Protein AF-Q0FXP7-F1 (afdb_monomer)

Structure (mmCIF, N/CA/C/O backbone):
data_AF-Q0FXP7-F1
#
_entry.id   AF-Q0FXP7-F1
#
loop_
_atom_site.group_PDB
_atom_site.id
_atom_site.type_symbol
_atom_site.label_atom_id
_atom_site.label_alt_id
_atom_site.label_comp_id
_atom_site.label_asym_id
_atom_site.label_entity_id
_atom_site.label_seq_id
_atom_site.pdbx_PDB_ins_code
_atom_site.Cartn_x
_atom_site.Cartn_y
_atom_site.Cartn_z
_atom_site.occupancy
_atom_site.B_iso_or_equiv
_atom_site.auth_seq_id
_atom_site.auth_comp_id
_atom_site.auth_asym_id
_atom_site.auth_atom_id
_atom_site.pdbx_PDB_model_num
ATOM 1 N N . MET A 1 1 ? -49.205 -23.514 48.835 1.00 41.62 1 MET A N 1
ATOM 2 C CA . MET A 1 1 ? -48.258 -23.654 47.704 1.00 41.62 1 MET A CA 1
ATOM 3 C C . MET A 1 1 ? -48.137 -22.284 47.040 1.00 41.62 1 MET A C 1
ATOM 5 O O . MET A 1 1 ? -49.156 -21.772 46.625 1.00 41.62 1 MET A O 1
ATOM 9 N N . GLY A 1 2 ? -47.028 -21.550 46.993 1.00 44.12 2 GLY A N 1
ATOM 10 C CA . GLY A 1 2 ? -45.623 -21.926 47.096 1.00 44.12 2 GLY A CA 1
ATOM 11 C C . GLY A 1 2 ? -44.967 -21.921 45.712 1.00 44.12 2 GLY A C 1
ATOM 12 O O . GLY A 1 2 ? -44.892 -22.987 45.114 1.00 44.12 2 GLY A O 1
ATOM 13 N N . ARG A 1 3 ? -44.522 -20.742 45.236 1.00 43.56 3 ARG A N 1
ATOM 14 C CA . ARG A 1 3 ? -43.213 -20.464 44.594 1.00 43.56 3 ARG A CA 1
ATOM 15 C C . ARG A 1 3 ? -43.182 -19.064 43.961 1.00 43.56 3 ARG A C 1
ATOM 17 O O . ARG A 1 3 ? -43.807 -18.801 42.943 1.00 43.56 3 ARG A O 1
ATOM 24 N N . SER A 1 4 ? -42.417 -18.187 44.603 1.00 49.25 4 SER A N 1
ATOM 25 C CA . SER A 1 4 ? -41.832 -16.971 44.035 1.00 49.25 4 SER A CA 1
ATOM 26 C C . SER A 1 4 ? -40.939 -17.306 42.834 1.00 49.25 4 SER A C 1
ATOM 28 O O . SER A 1 4 ? -40.399 -18.408 42.788 1.00 49.25 4 SER A O 1
ATOM 30 N N . ASN A 1 5 ? -40.708 -16.344 41.931 1.00 47.34 5 ASN A N 1
ATOM 31 C CA . ASN A 1 5 ? -39.347 -15.905 41.587 1.00 47.34 5 ASN A CA 1
ATOM 32 C C . ASN A 1 5 ? -39.333 -14.597 40.770 1.00 47.34 5 ASN A C 1
ATOM 34 O O . ASN A 1 5 ? -39.539 -14.547 39.565 1.00 47.34 5 ASN A O 1
ATOM 38 N N . ARG A 1 6 ? -39.076 -13.533 41.534 1.00 49.19 6 ARG A N 1
ATOM 39 C CA . ARG A 1 6 ? -38.413 -12.254 41.249 1.00 49.19 6 ARG A CA 1
ATOM 40 C C . ARG A 1 6 ? -37.583 -12.226 39.947 1.00 49.19 6 ARG A C 1
ATOM 42 O O . ARG A 1 6 ? -36.488 -12.778 39.923 1.00 49.19 6 ARG A O 1
ATOM 49 N N . SER A 1 7 ? -38.046 -11.495 38.927 1.00 45.84 7 SER A N 1
ATOM 50 C CA . SER A 1 7 ? -37.185 -11.066 37.815 1.00 45.84 7 SER A CA 1
ATOM 51 C C . SER A 1 7 ? -36.644 -9.659 38.091 1.00 45.84 7 SER A C 1
ATOM 53 O O . SER A 1 7 ? -37.362 -8.660 38.084 1.00 45.84 7 SER A O 1
ATOM 55 N N . ILE A 1 8 ? -35.375 -9.666 38.488 1.00 56.31 8 ILE A N 1
ATOM 56 C CA . ILE A 1 8 ? -34.352 -8.618 38.479 1.00 56.31 8 ILE A CA 1
ATOM 57 C C . ILE A 1 8 ? -34.662 -7.381 37.617 1.00 56.31 8 ILE A C 1
ATOM 59 O O . ILE A 1 8 ? -34.691 -7.419 36.392 1.00 56.31 8 ILE A O 1
ATOM 63 N N . LYS A 1 9 ? -34.813 -6.242 38.304 1.00 46.12 9 LYS A N 1
ATOM 64 C CA . LYS A 1 9 ? -34.654 -4.907 37.725 1.00 46.12 9 LYS A CA 1
ATOM 65 C C . LYS A 1 9 ? -33.155 -4.690 37.533 1.00 46.12 9 LYS A C 1
ATOM 67 O O . LYS A 1 9 ? -32.446 -4.515 38.524 1.00 46.12 9 LYS A O 1
ATOM 72 N N . ASN A 1 10 ? -32.675 -4.682 36.296 1.00 41.78 10 ASN A N 1
ATOM 73 C CA . ASN A 1 10 ? -31.320 -4.217 36.023 1.00 41.78 10 ASN A CA 1
ATOM 74 C C . ASN A 1 10 ? -31.320 -2.689 36.125 1.00 41.78 10 ASN A C 1
ATOM 76 O O . ASN A 1 10 ? -31.556 -1.968 35.162 1.00 41.78 10 ASN A O 1
ATOM 80 N N . ALA A 1 11 ? -31.101 -2.209 37.348 1.00 46.41 11 ALA A N 1
ATOM 81 C CA . ALA A 1 11 ? -30.647 -0.860 37.613 1.00 46.41 11 ALA A CA 1
ATOM 82 C C . ALA A 1 11 ? -29.203 -0.751 37.109 1.00 46.41 11 ALA A C 1
ATOM 84 O O . ALA A 1 11 ? -28.262 -1.077 37.830 1.00 46.41 11 ALA A O 1
ATOM 85 N N . ALA A 1 12 ? -29.025 -0.307 35.866 1.00 46.25 12 ALA A N 1
ATOM 86 C CA . ALA A 1 12 ? -27.744 0.224 35.423 1.00 46.25 12 ALA A CA 1
ATOM 87 C C . ALA A 1 12 ? -27.547 1.574 36.125 1.00 46.25 12 ALA A C 1
ATOM 89 O O . ALA A 1 12 ? -27.987 2.624 35.659 1.00 46.25 12 ALA A O 1
ATOM 90 N N . LYS A 1 13 ? -26.973 1.523 37.328 1.00 49.25 13 LYS A N 1
ATOM 91 C CA . LYS A 1 13 ? -26.512 2.703 38.045 1.00 49.25 13 LYS A CA 1
ATOM 92 C C . LYS A 1 13 ? -25.148 3.092 37.482 1.00 49.25 13 LYS A C 1
ATOM 94 O O . LYS A 1 13 ? -24.201 2.333 37.612 1.00 49.25 13 LYS A O 1
ATOM 99 N N . SER A 1 14 ? -25.131 4.281 36.888 1.00 49.94 14 SER A N 1
ATOM 100 C CA . SER A 1 14 ? -24.047 5.267 36.866 1.00 49.94 14 SER A CA 1
ATOM 101 C C . SER A 1 14 ? -22.620 4.792 36.600 1.00 49.94 14 SER A C 1
ATOM 103 O O . SER A 1 14 ? -21.960 4.310 37.509 1.00 49.94 14 SER A O 1
ATOM 105 N N . ASN A 1 15 ? -22.090 5.223 35.457 1.00 54.31 15 ASN A N 1
ATOM 106 C CA . ASN A 1 15 ? -20.754 5.817 35.398 1.00 54.31 15 ASN A CA 1
ATOM 107 C C . ASN A 1 15 ? -20.978 7.283 34.988 1.00 54.31 15 ASN A C 1
ATOM 109 O O . ASN A 1 15 ? -21.407 7.556 33.877 1.00 54.31 15 ASN A O 1
ATOM 113 N N . LYS A 1 16 ? -21.182 8.157 35.975 1.00 45.91 16 LYS A N 1
ATOM 114 C CA . LYS A 1 16 ? -20.200 9.146 36.440 1.00 45.91 16 LYS A CA 1
ATOM 115 C C . LYS A 1 16 ? -19.958 10.232 35.387 1.00 45.91 16 LYS A C 1
ATOM 117 O O . LYS A 1 16 ? -19.203 10.042 34.446 1.00 45.91 16 LYS A O 1
ATOM 122 N N . ALA A 1 17 ? -20.624 11.365 35.604 1.00 53.12 17 ALA A N 1
ATOM 123 C CA . ALA A 1 17 ? -20.228 12.641 35.043 1.00 53.12 17 ALA A CA 1
ATOM 124 C C . ALA A 1 17 ? -18.808 12.954 35.543 1.00 53.12 17 ALA A C 1
ATOM 126 O O . ALA A 1 17 ? -18.558 12.951 36.752 1.00 53.12 17 ALA A O 1
ATOM 127 N N . MET A 1 18 ? -17.884 13.089 34.601 1.00 50.19 18 MET A N 1
ATOM 128 C CA . MET A 1 18 ? -16.638 13.828 34.754 1.00 50.19 18 MET A CA 1
ATOM 129 C C . MET A 1 18 ? -16.514 14.680 33.495 1.00 50.19 18 MET A C 1
ATOM 131 O O . MET A 1 18 ? -15.765 14.382 32.576 1.00 50.19 18 MET A O 1
ATOM 135 N N . ASP A 1 19 ? -17.359 15.703 33.430 1.00 56.34 19 ASP A N 1
ATOM 136 C CA . ASP A 1 19 ? -16.903 17.089 33.334 1.00 56.34 19 ASP A CA 1
ATOM 137 C C . ASP A 1 19 ? -15.460 17.233 33.850 1.00 56.34 19 ASP A C 1
ATOM 139 O O . ASP A 1 19 ? -15.211 17.481 35.025 1.00 56.34 19 ASP A O 1
ATOM 143 N N . ASN A 1 20 ? -14.500 17.004 32.958 1.00 56.06 20 ASN A N 1
ATOM 144 C CA . ASN A 1 20 ? -13.127 17.442 33.116 1.00 56.06 20 ASN A CA 1
ATOM 145 C C . ASN A 1 20 ? -12.670 17.935 31.744 1.00 56.06 20 ASN A C 1
ATOM 147 O O . ASN A 1 20 ? -12.636 17.185 30.771 1.00 56.06 20 ASN A O 1
ATOM 151 N N . GLU A 1 21 ? -12.422 19.235 31.672 1.00 54.31 21 GLU A N 1
ATOM 152 C CA . GLU A 1 21 ? -11.924 19.927 30.497 1.00 54.31 21 GLU A CA 1
ATOM 153 C C . GLU A 1 21 ? -10.520 19.420 30.142 1.00 54.31 21 GLU A C 1
ATOM 155 O O . GLU A 1 21 ? -9.527 19.922 30.656 1.00 54.31 21 GLU A O 1
ATOM 160 N N . GLU A 1 22 ? -10.438 18.458 29.228 1.00 50.03 22 GLU A N 1
ATOM 161 C CA . GLU A 1 22 ? -9.303 18.336 28.310 1.00 50.03 22 GLU A CA 1
ATOM 162 C C . GLU A 1 22 ? -9.835 18.320 26.872 1.00 50.03 22 GLU A C 1
ATOM 164 O O . GLU A 1 22 ? -9.924 17.268 26.238 1.00 50.03 22 GLU A O 1
ATOM 169 N N . PRO A 1 23 ? -10.246 19.473 26.312 1.00 57.84 23 PRO A N 1
ATOM 170 C CA . PRO A 1 23 ? -10.335 19.550 24.868 1.00 57.84 23 PRO A CA 1
ATOM 171 C C . PRO A 1 23 ? -8.894 19.442 24.354 1.00 57.84 23 PRO A C 1
ATOM 173 O O . PRO A 1 23 ? -8.054 20.217 24.797 1.00 57.84 23 PRO A O 1
ATOM 176 N N . MET A 1 24 ? -8.616 18.501 23.449 1.00 53.44 24 MET A N 1
ATOM 177 C CA . MET A 1 24 ? -7.465 18.473 22.518 1.00 53.44 24 MET A CA 1
ATOM 178 C C . MET A 1 24 ? -6.541 17.231 22.541 1.00 53.44 24 MET A C 1
ATOM 180 O O . MET A 1 24 ? -5.525 17.280 21.851 1.00 53.44 24 MET A O 1
ATOM 184 N N . ALA A 1 25 ? -6.850 16.113 23.219 1.00 51.72 25 ALA A N 1
ATOM 185 C CA . ALA A 1 25 ? -5.978 14.916 23.150 1.00 51.72 25 ALA A CA 1
ATOM 186 C C . ALA A 1 25 ? -6.604 13.613 22.597 1.00 51.72 25 ALA A C 1
ATOM 188 O O . ALA A 1 25 ? -5.853 12.753 22.143 1.00 51.72 25 ALA A O 1
ATOM 189 N N . ASP A 1 26 ? -7.934 13.467 22.545 1.00 50.41 26 ASP A N 1
ATOM 190 C CA . ASP A 1 26 ? -8.568 12.157 22.272 1.00 50.41 26 ASP A CA 1
ATOM 191 C C . ASP A 1 26 ? -9.143 11.957 20.855 1.00 50.41 26 ASP A C 1
ATOM 193 O O . ASP A 1 26 ? -9.649 10.881 20.540 1.00 50.41 26 ASP A O 1
ATOM 197 N N . ASP A 1 27 ? -9.024 12.933 19.950 1.00 54.44 27 ASP A N 1
ATOM 198 C CA . ASP A 1 27 ? -9.617 12.831 18.599 1.00 54.44 27 ASP A CA 1
ATOM 199 C C . ASP A 1 27 ? -8.898 11.802 17.694 1.00 54.44 27 ASP A C 1
ATOM 201 O O . ASP A 1 27 ? -9.427 11.353 16.680 1.00 54.44 27 ASP A O 1
ATOM 205 N N . LEU A 1 28 ? -7.687 11.369 18.071 1.00 55.12 28 LEU A N 1
ATOM 206 C CA . LEU A 1 28 ? -6.977 10.290 17.373 1.00 55.12 28 LEU A CA 1
ATOM 207 C C . LEU A 1 28 ? -7.406 8.894 17.842 1.00 55.12 28 LEU A C 1
ATOM 209 O O . LEU A 1 28 ? -7.365 7.956 17.048 1.00 55.12 28 LEU A O 1
ATOM 213 N N . GLY A 1 29 ? -7.836 8.742 19.099 1.00 58.47 29 GLY A N 1
ATOM 214 C CA . GLY A 1 29 ? -8.269 7.450 19.643 1.00 58.47 29 GLY A CA 1
ATOM 215 C C . 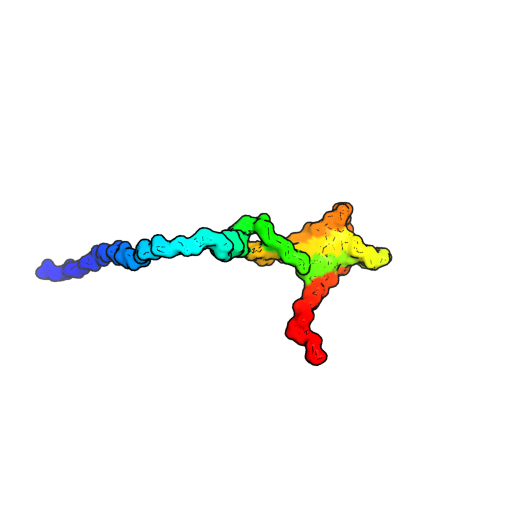GLY A 1 29 ? -9.544 6.944 18.968 1.00 58.47 29 GLY A C 1
ATOM 216 O O . GLY A 1 29 ? -9.612 5.787 18.546 1.00 58.47 29 GLY A O 1
ATOM 217 N N . ASP A 1 30 ? -10.513 7.841 18.775 1.00 60.97 30 ASP A N 1
ATOM 218 C CA . ASP A 1 30 ? -11.742 7.548 18.033 1.00 60.97 30 ASP A CA 1
ATOM 219 C C . ASP A 1 30 ? -11.468 7.302 16.543 1.00 60.97 30 ASP A C 1
ATOM 221 O O . ASP A 1 30 ? -12.099 6.432 15.941 1.00 60.97 30 ASP A O 1
ATOM 225 N N . LEU A 1 31 ? -10.505 8.012 15.941 1.00 58.06 31 LEU A N 1
ATOM 226 C CA . LEU A 1 31 ? -10.161 7.842 14.528 1.00 58.06 31 LEU A CA 1
ATOM 227 C C . LEU A 1 31 ? -9.483 6.495 14.249 1.00 58.06 31 LEU A C 1
ATOM 229 O O . LEU A 1 31 ? -9.802 5.846 13.254 1.00 58.06 31 LEU A O 1
ATOM 233 N N . LEU A 1 32 ? -8.586 6.058 15.139 1.00 61.38 32 LEU A N 1
ATOM 234 C CA . LEU A 1 32 ? -7.887 4.775 15.030 1.00 61.38 32 LEU A CA 1
ATOM 235 C C . LEU A 1 32 ? -8.830 3.586 15.259 1.00 61.38 32 LEU A C 1
ATOM 237 O O . LEU A 1 32 ? -8.741 2.601 14.531 1.00 61.38 32 LEU A O 1
ATOM 241 N N . ASN A 1 33 ? -9.774 3.698 16.200 1.00 59.09 33 ASN A N 1
ATOM 242 C CA . ASN A 1 33 ? -10.780 2.664 16.486 1.00 59.09 33 ASN A CA 1
ATOM 243 C C . ASN A 1 33 ? -12.041 2.769 15.597 1.00 59.09 33 ASN A C 1
ATOM 245 O O . ASN A 1 33 ? -13.007 2.016 15.756 1.00 59.09 33 ASN A O 1
ATOM 249 N N . SER A 1 34 ? -12.063 3.715 14.657 1.00 63.94 34 SER A N 1
ATOM 250 C CA . SER A 1 34 ? -13.172 3.886 13.725 1.00 63.94 34 SER A CA 1
ATOM 251 C C . SER A 1 34 ? -13.178 2.772 12.685 1.00 63.94 34 SER A C 1
ATOM 253 O O . SER A 1 34 ? -12.162 2.457 12.073 1.00 63.94 34 SER A O 1
ATOM 255 N N . SER A 1 35 ? -14.362 2.244 12.373 1.00 65.56 35 SER A N 1
ATOM 256 C CA . SER A 1 35 ? -14.555 1.293 11.266 1.00 65.56 35 SER A CA 1
ATOM 257 C C . SER A 1 35 ? -14.376 1.928 9.875 1.00 65.56 35 SER A C 1
ATOM 259 O O . SER A 1 35 ? -14.637 1.282 8.862 1.00 65.56 35 SER A O 1
ATOM 261 N N . LYS A 1 36 ? -14.002 3.211 9.807 1.00 75.25 36 LYS A N 1
ATOM 262 C CA . LYS A 1 36 ? -13.750 3.948 8.567 1.00 75.25 36 LYS A CA 1
ATOM 263 C C . LYS A 1 36 ? -12.247 4.036 8.309 1.00 75.25 36 LYS A C 1
ATOM 265 O O . LYS A 1 36 ? -11.489 4.414 9.200 1.00 75.25 36 LYS A O 1
ATOM 270 N N . LYS A 1 37 ? -11.846 3.760 7.063 1.00 78.69 37 LYS A N 1
ATOM 271 C CA . LYS A 1 37 ? -10.476 3.938 6.557 1.00 78.69 37 LYS A CA 1
ATOM 272 C C . LYS A 1 37 ? -10.110 5.415 6.572 1.00 78.69 37 LYS A C 1
ATOM 274 O O . LYS A 1 37 ? -10.491 6.150 5.662 1.00 78.69 37 LYS A O 1
ATOM 279 N N . THR A 1 38 ? -9.430 5.848 7.627 1.00 79.69 38 THR A N 1
ATOM 280 C CA . THR A 1 38 ? -9.104 7.271 7.810 1.00 79.69 38 THR A CA 1
ATOM 281 C C . THR A 1 38 ? -7.608 7.501 7.947 1.00 79.69 38 THR A C 1
ATOM 283 O O . THR A 1 38 ? -7.113 8.536 7.511 1.00 79.69 38 THR A O 1
ATOM 286 N N . ILE A 1 39 ? -6.880 6.517 8.480 1.00 81.50 39 ILE A N 1
ATOM 287 C CA . ILE A 1 39 ? -5.422 6.548 8.600 1.00 81.50 39 ILE A CA 1
ATOM 288 C C . ILE A 1 39 ? -4.863 5.315 7.895 1.00 81.50 39 ILE A C 1
ATOM 290 O O . ILE A 1 39 ? -5.267 4.199 8.214 1.00 81.50 39 ILE A O 1
ATOM 294 N N . GLY A 1 40 ? -3.955 5.526 6.943 1.00 85.81 40 GLY A N 1
ATOM 295 C CA . GLY A 1 40 ? -3.224 4.468 6.250 1.00 85.81 40 GLY A CA 1
ATOM 296 C C . GLY A 1 40 ? -1.724 4.624 6.475 1.00 85.81 40 GLY A C 1
ATOM 297 O O . GLY A 1 40 ? -1.159 5.669 6.151 1.00 85.81 40 GLY A O 1
ATOM 298 N N . THR A 1 41 ? -1.080 3.591 7.008 1.00 88.75 41 THR A N 1
ATOM 299 C CA . THR A 1 41 ? 0.371 3.533 7.213 1.00 88.75 41 THR A CA 1
ATOM 300 C C . THR A 1 41 ? 1.008 2.798 6.046 1.00 88.75 41 THR A C 1
ATOM 302 O O . THR A 1 41 ? 0.571 1.707 5.696 1.00 88.75 41 THR A O 1
ATOM 305 N N . ALA A 1 42 ? 2.032 3.377 5.418 1.00 90.19 42 ALA A N 1
ATOM 306 C CA . ALA A 1 42 ? 2.774 2.675 4.375 1.00 90.19 42 ALA A CA 1
ATOM 307 C C . ALA A 1 42 ? 3.607 1.556 5.018 1.00 90.19 42 ALA A C 1
ATOM 309 O O . ALA A 1 42 ? 4.548 1.840 5.754 1.00 90.19 42 ALA A O 1
ATOM 310 N N . VAL A 1 43 ? 3.259 0.302 4.735 1.00 92.19 43 VAL A N 1
ATOM 311 C CA . VAL A 1 43 ? 3.918 -0.902 5.278 1.00 92.19 43 VAL A CA 1
ATOM 312 C C . VAL A 1 43 ? 4.832 -1.579 4.260 1.00 92.19 43 VAL A C 1
ATOM 314 O O . VAL A 1 43 ? 5.620 -2.456 4.601 1.00 92.19 43 VAL A O 1
ATOM 317 N N . GLY A 1 44 ? 4.774 -1.166 2.995 1.00 92.56 44 GLY A N 1
ATOM 318 C CA . GLY A 1 44 ? 5.663 -1.687 1.968 1.00 92.56 44 GLY A CA 1
ATOM 319 C C . GLY A 1 44 ? 5.607 -0.908 0.670 1.00 92.56 44 GLY A C 1
ATOM 320 O O . GLY A 1 44 ? 4.819 0.024 0.500 1.00 92.56 44 GLY A O 1
ATOM 321 N N . ARG A 1 45 ? 6.442 -1.334 -0.273 1.00 94.25 45 ARG A N 1
ATOM 322 C CA . ARG A 1 45 ? 6.461 -0.848 -1.652 1.00 94.25 45 ARG A CA 1
ATOM 323 C C . ARG A 1 45 ? 6.222 -1.975 -2.645 1.00 94.25 45 ARG A C 1
ATOM 325 O O . ARG A 1 45 ? 6.598 -3.121 -2.412 1.00 94.25 45 ARG A O 1
ATOM 332 N N . ILE A 1 46 ? 5.613 -1.615 -3.759 1.00 93.88 46 ILE A N 1
ATOM 333 C CA . ILE A 1 46 ? 5.314 -2.468 -4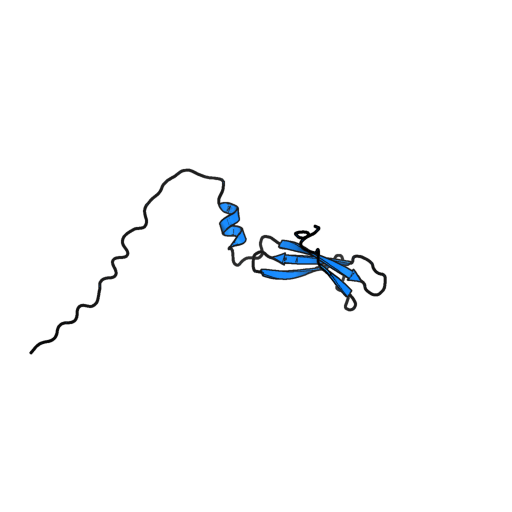.900 1.00 93.88 46 ILE A CA 1
ATOM 334 C C . ILE A 1 46 ? 6.357 -2.161 -5.967 1.00 93.88 46 ILE A C 1
ATOM 336 O O . ILE A 1 46 ? 6.499 -1.015 -6.400 1.00 93.88 46 ILE A O 1
ATOM 340 N N . VAL A 1 47 ? 7.117 -3.171 -6.363 1.00 93.19 47 VAL A N 1
ATOM 341 C CA . VAL A 1 47 ? 8.191 -3.047 -7.347 1.00 93.19 47 VAL A CA 1
ATOM 342 C C . VAL A 1 47 ? 7.851 -3.928 -8.539 1.00 93.19 47 VAL A C 1
ATOM 344 O O . VAL A 1 47 ? 7.514 -5.091 -8.345 1.00 93.19 47 VAL A O 1
ATOM 347 N N . SER A 1 48 ? 7.926 -3.391 -9.754 1.00 92.06 48 SER A N 1
ATOM 348 C CA . SER A 1 48 ? 7.743 -4.182 -10.969 1.00 92.06 48 SER A CA 1
ATOM 349 C C . SER A 1 48 ? 8.840 -5.231 -11.067 1.00 92.06 48 SER A C 1
ATOM 351 O O . SER A 1 48 ? 10.018 -4.933 -10.854 1.00 92.06 48 SER A O 1
ATOM 353 N N . ASN A 1 49 ? 8.461 -6.471 -11.349 1.00 90.88 49 ASN A N 1
ATOM 354 C CA . ASN A 1 49 ? 9.416 -7.564 -11.486 1.00 90.88 49 ASN A CA 1
ATOM 355 C C . ASN A 1 49 ? 10.153 -7.513 -12.838 1.00 90.88 49 ASN A C 1
ATOM 357 O O . ASN A 1 49 ? 11.266 -8.024 -12.945 1.00 90.88 49 ASN A O 1
ATOM 361 N N . ASP A 1 50 ? 9.556 -6.867 -13.846 1.00 88.38 50 ASP A N 1
ATOM 362 C CA . ASP A 1 50 ? 10.112 -6.758 -15.200 1.00 88.38 50 ASP A CA 1
ATOM 363 C C . ASP A 1 50 ? 11.355 -5.853 -15.235 1.00 88.38 50 ASP A C 1
ATOM 365 O O . ASP A 1 50 ? 12.413 -6.239 -15.736 1.00 88.38 50 ASP A O 1
ATOM 369 N N . ASP A 1 51 ? 11.250 -4.665 -14.632 1.00 89.19 51 ASP A N 1
ATOM 370 C CA . ASP A 1 51 ? 12.280 -3.622 -14.696 1.00 89.19 51 ASP A CA 1
ATOM 371 C C . ASP A 1 51 ? 12.847 -3.203 -13.323 1.00 89.19 51 ASP A C 1
ATOM 373 O O . ASP A 1 51 ? 13.830 -2.456 -13.250 1.00 89.19 51 ASP A O 1
ATOM 377 N N . GLY A 1 52 ? 12.277 -3.697 -12.219 1.00 87.19 52 GLY A N 1
ATOM 378 C CA . GLY A 1 52 ? 12.699 -3.349 -10.859 1.00 87.19 52 GLY A CA 1
ATOM 379 C C . GLY A 1 52 ? 12.285 -1.944 -10.409 1.00 87.19 52 GLY A C 1
ATOM 380 O O . GLY A 1 52 ? 12.788 -1.446 -9.394 1.00 87.19 52 GLY A O 1
ATOM 381 N N . ARG A 1 53 ? 11.398 -1.264 -11.141 1.00 91.38 53 ARG A N 1
ATOM 382 C CA . ARG A 1 53 ? 10.917 0.084 -10.824 1.00 91.38 53 ARG A CA 1
ATOM 383 C C . ARG A 1 53 ? 9.903 0.044 -9.697 1.00 91.38 53 ARG A C 1
ATOM 385 O O . ARG A 1 53 ? 9.051 -0.828 -9.605 1.00 91.38 53 ARG A O 1
ATOM 392 N N . HIS A 1 54 ? 9.958 1.055 -8.847 1.00 92.25 54 HIS A N 1
ATOM 393 C CA . HIS A 1 54 ? 8.945 1.278 -7.829 1.00 92.25 54 HIS A CA 1
ATOM 394 C C . HIS A 1 54 ? 7.656 1.812 -8.475 1.00 92.25 54 HIS A C 1
ATOM 396 O O . HIS A 1 54 ? 7.660 2.914 -9.023 1.00 92.25 54 HIS A O 1
ATOM 402 N N . VAL A 1 55 ? 6.578 1.028 -8.409 1.00 93.31 55 VAL A N 1
ATOM 403 C CA . VAL A 1 55 ? 5.297 1.283 -9.101 1.00 93.31 55 VAL A CA 1
ATOM 404 C C . VAL A 1 55 ? 4.134 1.587 -8.152 1.00 93.31 55 VAL A C 1
ATOM 406 O O . VAL A 1 55 ? 3.056 1.983 -8.595 1.00 93.31 55 VAL A O 1
ATOM 409 N N . GLY A 1 56 ? 4.339 1.460 -6.840 1.00 93.88 56 GLY A N 1
ATOM 410 C CA . GLY A 1 56 ? 3.332 1.840 -5.856 1.00 93.88 56 GLY A CA 1
ATOM 411 C C . GLY A 1 56 ? 3.712 1.511 -4.420 1.00 93.88 56 GLY A C 1
ATOM 412 O O . GLY A 1 56 ? 4.776 0.961 -4.151 1.00 93.88 56 GLY A O 1
ATOM 413 N N . PHE A 1 57 ? 2.807 1.798 -3.491 1.00 93.38 57 PHE A N 1
ATOM 414 C CA . PHE A 1 57 ? 2.944 1.480 -2.072 1.00 93.38 57 PHE A CA 1
ATOM 415 C C . PHE A 1 57 ? 1.868 0.504 -1.601 1.00 93.38 57 PHE A C 1
ATOM 417 O O . PHE A 1 57 ? 0.776 0.420 -2.164 1.00 93.38 57 PHE A O 1
ATOM 424 N N . VAL A 1 58 ? 2.177 -0.208 -0.524 1.00 93.19 58 VAL A N 1
ATOM 425 C CA . VAL A 1 58 ? 1.217 -0.995 0.246 1.00 93.19 58 VAL A CA 1
ATOM 426 C C . VAL A 1 58 ? 0.909 -0.224 1.519 1.00 93.19 58 VAL A C 1
ATOM 428 O O . VAL A 1 58 ? 1.816 0.070 2.298 1.00 93.19 58 VAL A O 1
ATOM 431 N N . TYR A 1 59 ? -0.362 0.103 1.720 1.00 91.44 59 TYR A N 1
ATOM 432 C CA . TYR A 1 59 ? -0.857 0.762 2.919 1.00 91.44 59 TYR A CA 1
ATOM 433 C C . TYR A 1 59 ? -1.651 -0.216 3.777 1.00 91.44 59 TYR A C 1
ATOM 435 O O . TYR A 1 59 ? -2.504 -0.941 3.269 1.00 91.44 59 TYR A O 1
ATOM 443 N N . GLU A 1 60 ? -1.405 -0.199 5.079 1.00 91.12 60 GLU A N 1
ATOM 444 C CA . GLU A 1 60 ? -2.276 -0.798 6.080 1.00 91.12 60 GLU A CA 1
ATOM 445 C C . GLU A 1 60 ? -3.155 0.294 6.682 1.00 91.12 60 GLU A C 1
ATOM 447 O O . GLU A 1 60 ? -2.669 1.281 7.237 1.00 91.12 60 GLU A O 1
ATOM 452 N N . TRP A 1 61 ? -4.465 0.141 6.537 1.00 88.81 61 TRP A N 1
ATOM 453 C CA . TRP A 1 61 ? -5.434 1.035 7.150 1.00 88.81 61 TRP A CA 1
ATOM 454 C C . TRP A 1 61 ? -5.591 0.728 8.636 1.00 88.81 61 TRP A C 1
ATOM 456 O O . TRP A 1 61 ? -5.441 -0.410 9.065 1.00 88.81 61 TRP A 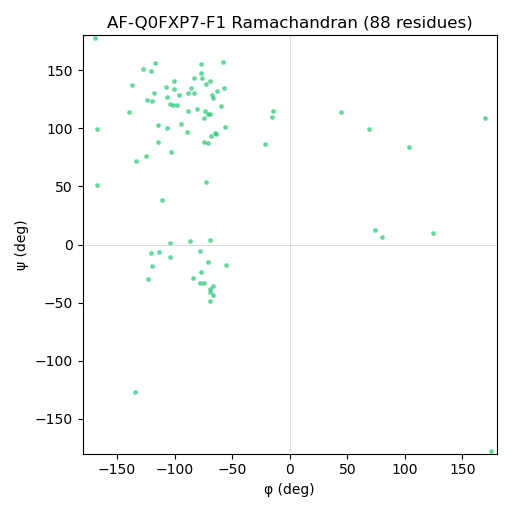O 1
ATOM 466 N N . ASN A 1 62 ? -6.021 1.721 9.413 1.00 82.25 62 ASN A N 1
ATOM 467 C CA . ASN A 1 62 ? -6.357 1.572 10.832 1.00 82.25 62 ASN A CA 1
ATOM 468 C C . ASN A 1 62 ? -7.417 0.485 11.119 1.00 82.25 62 ASN A C 1
ATOM 470 O O . ASN A 1 62 ? -7.534 0.020 12.247 1.00 82.25 62 ASN A O 1
ATOM 474 N N . THR A 1 63 ? -8.173 0.058 10.103 1.00 82.81 63 THR A N 1
ATOM 475 C CA . THR A 1 63 ? -9.105 -1.076 10.184 1.00 82.81 63 THR A CA 1
ATOM 476 C C . THR A 1 63 ? -8.417 -2.449 10.116 1.00 82.81 63 THR A C 1
ATOM 478 O O . THR A 1 63 ? -9.091 -3.467 10.263 1.00 82.81 63 THR A O 1
ATOM 481 N N . GLY A 1 64 ? -7.100 -2.500 9.880 1.00 83.00 64 GLY A N 1
ATOM 482 C CA . GLY A 1 64 ? -6.329 -3.714 9.587 1.00 83.00 64 GLY A CA 1
ATOM 483 C C . GLY A 1 64 ? -6.439 -4.174 8.129 1.00 83.00 64 GLY A C 1
ATOM 484 O O . GLY A 1 64 ? -5.982 -5.258 7.774 1.00 83.00 64 GLY A O 1
ATOM 485 N N . GLU A 1 65 ? -7.084 -3.385 7.266 1.00 86.94 65 GLU A N 1
ATOM 486 C CA . GLU A 1 65 ? -7.188 -3.704 5.845 1.00 86.94 65 GLU A CA 1
ATOM 487 C C . GLU A 1 65 ? -5.936 -3.260 5.092 1.00 86.94 65 GLU A C 1
ATOM 489 O O . GLU A 1 65 ? -5.544 -2.097 5.149 1.00 86.94 65 GLU A O 1
ATOM 494 N N . ILE A 1 66 ? -5.369 -4.167 4.301 1.00 90.56 66 ILE A N 1
ATOM 495 C CA . ILE A 1 66 ? -4.271 -3.856 3.388 1.00 90.56 66 ILE A CA 1
ATOM 496 C C . ILE A 1 66 ? -4.834 -3.338 2.061 1.00 90.56 66 ILE A C 1
ATOM 498 O O . ILE A 1 66 ? -5.777 -3.908 1.506 1.00 90.56 66 ILE A O 1
ATOM 502 N N . GLN A 1 67 ? -4.260 -2.256 1.540 1.00 91.31 67 GLN A N 1
ATOM 503 C CA . GLN A 1 67 ? -4.608 -1.688 0.244 1.00 91.31 67 GLN A CA 1
ATOM 504 C C . GLN A 1 67 ? -3.371 -1.276 -0.550 1.00 91.31 67 GLN A C 1
ATOM 506 O O . GLN A 1 67 ? -2.451 -0.638 -0.045 1.00 91.31 67 GLN A O 1
ATOM 511 N N . ASN A 1 68 ? -3.407 -1.587 -1.839 1.00 92.62 68 ASN A N 1
ATOM 512 C CA . ASN A 1 68 ? -2.379 -1.227 -2.799 1.00 92.62 68 ASN A CA 1
ATOM 513 C C . ASN A 1 68 ? -2.686 0.151 -3.389 1.00 92.62 68 ASN A C 1
ATOM 515 O O . ASN A 1 68 ? -3.796 0.392 -3.871 1.00 92.62 68 ASN A O 1
ATOM 519 N N . ALA A 1 69 ? -1.694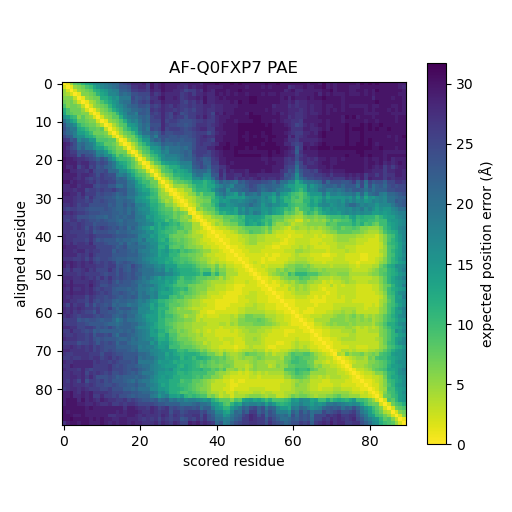 1.032 -3.385 1.00 91.81 69 ALA A N 1
ATOM 520 C CA . ALA A 1 69 ? -1.746 2.341 -4.014 1.00 91.81 69 ALA A CA 1
ATOM 521 C C . ALA A 1 69 ? -0.735 2.384 -5.161 1.00 91.81 69 ALA A C 1
ATOM 523 O O . ALA A 1 69 ? 0.469 2.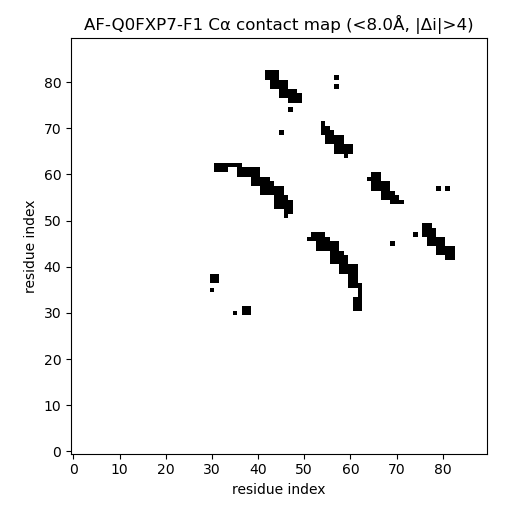502 -4.940 1.00 91.81 69 ALA A O 1
ATOM 524 N N . TRP A 1 70 ? -1.243 2.270 -6.382 1.00 93.00 70 TRP A N 1
ATOM 525 C CA . TRP A 1 70 ? -0.464 2.309 -7.616 1.00 93.00 70 TRP A CA 1
ATOM 526 C C . TRP A 1 70 ? -0.208 3.758 -8.036 1.00 93.00 70 TRP A C 1
ATOM 528 O O . TRP A 1 70 ? -1.071 4.615 -7.838 1.00 93.00 70 TRP A O 1
ATOM 538 N N . PHE A 1 71 ? 0.970 4.049 -8.590 1.00 89.38 71 PHE A N 1
ATOM 539 C CA . P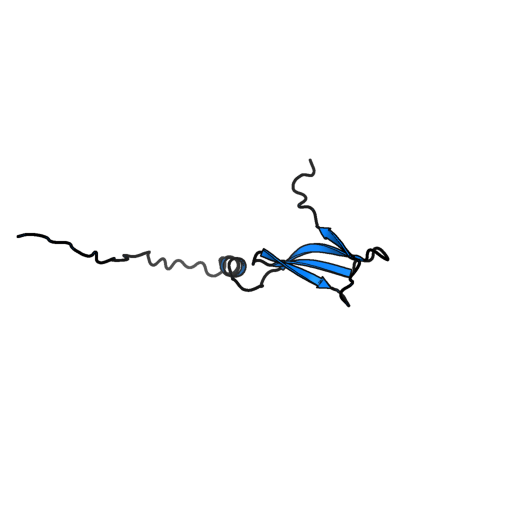HE A 1 71 ? 1.253 5.382 -9.139 1.00 89.38 71 PHE A CA 1
ATOM 540 C C . PHE A 1 71 ? 0.553 5.627 -10.472 1.00 89.38 71 PHE A C 1
ATOM 542 O O . PHE A 1 71 ? 0.166 6.759 -10.755 1.00 89.38 71 PHE A O 1
ATOM 549 N N . ASP A 1 72 ? 0.408 4.571 -11.264 1.00 87.56 72 ASP A N 1
ATOM 550 C CA . ASP A 1 72 ? -0.187 4.604 -12.592 1.00 87.56 72 ASP A CA 1
ATOM 551 C C . ASP A 1 72 ? -1.170 3.423 -12.705 1.00 87.56 72 ASP A C 1
ATOM 553 O O . ASP A 1 72 ? -2.030 3.255 -11.833 1.00 87.56 72 ASP A O 1
ATOM 557 N N . GLU A 1 73 ? -1.049 2.581 -13.725 1.00 86.81 73 GLU A N 1
ATOM 558 C CA . GLU A 1 73 ? -1.854 1.368 -13.858 1.00 86.81 73 GLU A CA 1
ATOM 559 C C . GLU A 1 73 ? -1.378 0.218 -12.942 1.00 86.81 73 GLU A C 1
ATOM 561 O O . GLU A 1 73 ? -0.184 0.088 -12.658 1.00 86.81 73 GLU A O 1
ATOM 566 N N . PRO A 1 74 ? -2.302 -0.631 -12.452 1.00 85.75 74 PRO A N 1
ATOM 567 C CA . PRO A 1 74 ? -1.938 -1.837 -11.721 1.00 85.75 74 PRO A CA 1
ATOM 568 C C . PRO A 1 74 ? -1.239 -2.843 -12.642 1.00 85.75 74 PRO A C 1
ATOM 570 O O . PRO A 1 74 ? -1.761 -3.193 -13.698 1.00 85.75 74 PRO A O 1
ATOM 573 N N . GLU A 1 75 ? -0.077 -3.329 -12.212 1.00 85.94 75 GLU A N 1
ATOM 574 C CA . GLU A 1 75 ? 0.717 -4.330 -12.933 1.00 85.94 75 GLU A CA 1
ATOM 575 C C . GLU A 1 75 ? 0.510 -5.731 -12.322 1.00 85.94 75 GLU A C 1
ATOM 577 O O . GLU A 1 75 ? 0.430 -5.876 -11.099 1.00 85.94 75 GLU A O 1
ATOM 582 N N . ASP A 1 76 ? 0.431 -6.774 -13.159 1.00 84.88 76 ASP A N 1
ATOM 583 C CA . ASP A 1 76 ? 0.243 -8.164 -12.706 1.00 84.88 76 ASP A CA 1
ATOM 584 C C . ASP A 1 76 ? 1.535 -8.804 -12.156 1.00 84.88 76 ASP A C 1
ATOM 586 O O . ASP A 1 76 ? 1.474 -9.621 -11.235 1.00 84.88 76 ASP A O 1
ATOM 590 N N . ASP A 1 77 ? 2.705 -8.444 -12.700 1.00 89.56 77 ASP A N 1
ATOM 591 C CA . ASP A 1 77 ? 4.000 -9.037 -12.330 1.00 89.56 77 ASP A CA 1
ATOM 592 C C . ASP A 1 77 ? 4.802 -8.098 -11.421 1.00 89.56 77 ASP A C 1
ATOM 594 O O . ASP A 1 77 ? 5.693 -7.357 -11.846 1.00 89.56 77 ASP A O 1
ATOM 598 N N . VAL A 1 78 ? 4.440 -8.105 -10.138 1.00 91.62 78 VAL A N 1
ATOM 599 C CA . VAL A 1 78 ? 5.053 -7.247 -9.122 1.00 91.62 78 VAL A CA 1
ATOM 600 C C . VAL A 1 78 ? 5.552 -8.020 -7.913 1.00 91.62 78 VAL A C 1
ATOM 602 O O . VAL A 1 78 ? 4.992 -9.032 -7.489 1.00 91.62 78 VAL A O 1
ATOM 605 N N . VAL A 1 79 ? 6.588 -7.469 -7.293 1.00 92.00 79 VAL A N 1
ATOM 606 C CA . VAL A 1 79 ? 7.157 -7.920 -6.031 1.00 92.00 79 VAL A CA 1
ATOM 607 C C . VAL A 1 79 ? 6.782 -6.932 -4.933 1.00 92.00 79 VAL A C 1
ATOM 609 O O . VAL A 1 79 ? 7.047 -5.732 -5.018 1.00 92.00 79 VAL A O 1
ATOM 612 N N . TYR A 1 80 ? 6.199 -7.455 -3.859 1.00 90.94 80 TYR A N 1
ATOM 613 C CA . TYR A 1 80 ? 5.908 -6.688 -2.654 1.00 90.94 80 TYR A CA 1
ATOM 614 C C . TYR A 1 80 ? 7.104 -6.730 -1.716 1.00 90.94 80 TYR A C 1
ATOM 616 O O . TYR A 1 80 ? 7.458 -7.783 -1.185 1.00 90.94 80 TYR A O 1
ATOM 624 N N . GLN A 1 81 ? 7.719 -5.575 -1.496 1.00 91.38 81 GLN A N 1
ATOM 625 C CA . GLN A 1 81 ? 8.795 -5.426 -0.533 1.00 91.38 81 GLN A CA 1
ATOM 626 C C . GLN A 1 81 ? 8.265 -4.679 0.687 1.00 91.38 81 GLN A C 1
ATOM 628 O O . GLN A 1 81 ? 8.123 -3.455 0.667 1.00 91.38 81 GLN A O 1
ATOM 633 N N . MET A 1 82 ? 7.947 -5.436 1.736 1.00 90.12 82 MET A N 1
ATOM 634 C CA . MET A 1 82 ? 7.510 -4.871 3.010 1.00 90.12 82 MET A CA 1
ATOM 635 C C . MET A 1 82 ? 8.677 -4.156 3.688 1.00 90.12 82 MET A C 1
ATOM 637 O O . MET A 1 82 ? 9.819 -4.624 3.632 1.00 90.12 82 MET A O 1
ATOM 641 N N . PHE A 1 83 ? 8.394 -3.017 4.311 1.00 86.44 83 PHE A N 1
ATOM 642 C CA . PHE A 1 83 ? 9.333 -2.392 5.226 1.00 86.44 83 PHE A CA 1
ATOM 643 C C . PHE A 1 83 ? 9.385 -3.309 6.443 1.00 86.44 83 PHE A C 1
ATOM 645 O O . PHE A 1 83 ? 8.374 -3.506 7.109 1.00 86.44 83 PHE A O 1
ATOM 652 N N . ALA A 1 84 ? 10.519 -3.970 6.669 1.00 70.19 84 ALA A N 1
ATOM 653 C CA . ALA A 1 84 ? 10.690 -4.725 7.898 1.00 70.19 84 ALA A CA 1
ATOM 654 C C . ALA A 1 84 ? 10.493 -3.756 9.070 1.00 70.19 84 ALA A C 1
ATOM 656 O O . ALA A 1 84 ? 11.052 -2.658 9.036 1.00 70.19 84 ALA A O 1
ATOM 657 N N . ASP A 1 85 ? 9.725 -4.152 10.086 1.00 60.66 85 ASP A N 1
ATOM 658 C CA . ASP A 1 85 ? 9.818 -3.517 11.394 1.00 60.66 85 ASP A CA 1
ATOM 659 C C . ASP A 1 85 ? 11.279 -3.639 11.828 1.00 60.66 85 ASP A C 1
ATOM 661 O O . ASP A 1 85 ? 11.752 -4.710 12.216 1.00 60.66 85 ASP A O 1
ATOM 665 N N . GLU A 1 86 ? 12.033 -2.553 11.686 1.00 54.59 86 GLU A N 1
ATOM 666 C CA . GLU A 1 86 ? 13.416 -2.437 12.131 1.00 54.59 86 GLU A CA 1
ATOM 667 C C . GLU A 1 86 ? 13.438 -2.336 13.671 1.00 54.59 86 GLU A C 1
ATOM 669 O O . GLU A 1 86 ? 13.985 -1.408 14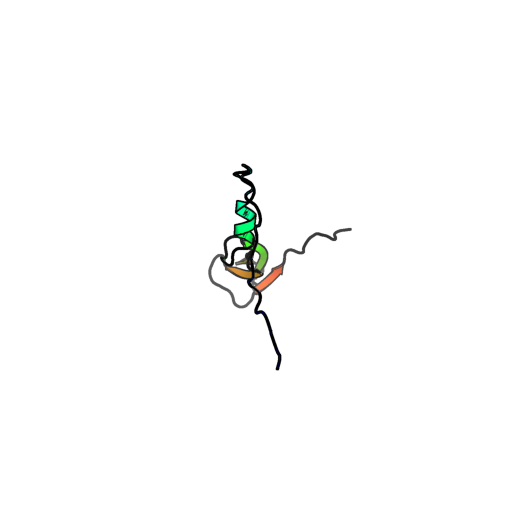.252 1.00 54.59 86 GLU A O 1
ATOM 674 N N . GLU A 1 87 ? 12.810 -3.301 14.351 1.00 57.00 87 GLU A N 1
ATOM 675 C CA . GLU A 1 87 ? 12.865 -3.527 15.799 1.00 57.00 87 GLU A CA 1
ATOM 676 C C . GLU A 1 87 ? 13.628 -4.829 16.105 1.00 57.00 87 GLU A C 1
ATOM 678 O O . GLU A 1 87 ? 13.234 -5.607 16.965 1.00 57.00 87 GLU A O 1
ATOM 683 N N . ASN A 1 88 ? 14.703 -5.129 15.364 1.00 47.75 88 ASN A N 1
ATOM 684 C CA . ASN A 1 88 ? 15.753 -6.076 15.786 1.00 47.75 88 ASN A 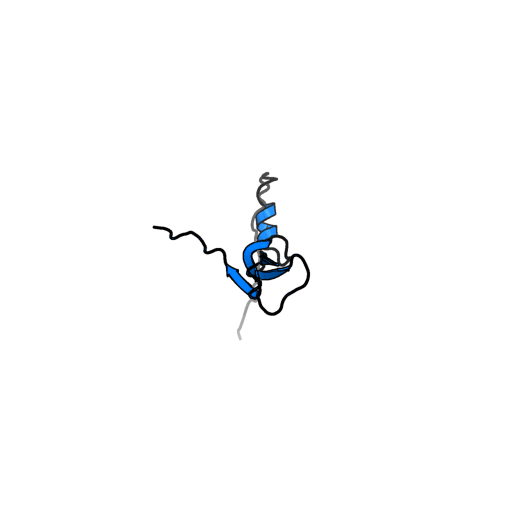CA 1
ATOM 685 C C . ASN A 1 88 ? 17.008 -5.995 14.889 1.00 47.75 88 ASN A C 1
ATOM 687 O O . ASN A 1 88 ? 17.516 -7.003 14.396 1.00 47.75 88 ASN A O 1
ATOM 691 N N . ALA A 1 89 ? 17.540 -4.790 14.676 1.00 46.44 89 ALA A N 1
ATOM 692 C CA . ALA A 1 89 ? 18.950 -4.647 14.316 1.00 46.44 89 ALA A CA 1
ATOM 693 C C . ALA A 1 89 ? 19.752 -4.523 15.623 1.00 46.44 89 ALA A C 1
ATOM 695 O O . ALA A 1 89 ? 19.759 -3.473 16.263 1.00 46.44 89 ALA A O 1
ATOM 696 N N . ALA A 1 90 ? 20.301 -5.663 16.049 1.00 43.69 90 ALA A N 1
ATOM 697 C CA . ALA A 1 90 ? 21.134 -5.858 17.236 1.00 43.69 90 ALA A CA 1
ATOM 698 C C . ALA A 1 90 ? 22.457 -5.073 17.210 1.00 43.69 90 ALA A C 1
ATOM 700 O O . ALA A 1 90 ? 22.956 -4.777 16.100 1.00 43.69 90 ALA A O 1
#

Radius of gyration: 25.34 Å; Cα contacts (8 Å, |Δi|>4): 110; chains: 1; bounding box: 69×44×63 Å

Secondary structure (DSSP, 8-state):
----------------------TTSSHHHHHHTSSS---EEEEEEEEETTT--EEEEEEEETTS-EEEEESSSPPSSEEEEE--------

Foldseek 3Di:
DDDDDDDDDPPPDDDDDDPDDDPDDCPVVCVLPDPDQDDWDFFWFKAAPVPRHTFWTWTQGSNRDIDTGGPDDDDPRIDIGTDPPPPDPD

Solvent-accessible surface area (backbone atoms only — not comparable to full-atom values): 6034 Å² total; per-residue (Å²): 137,90,80,88,82,89,80,80,79,84,76,84,74,77,88,72,91,70,95,66,94,68,89,87,78,61,74,59,59,58,49,46,72,28,94,54,85,76,48,68,45,79,47,26,36,31,24,33,64,87,79,66,46,81,47,28,37,31,26,38,26,52,67,74,48,76,46,80,46,55,76,68,78,88,72,91,62,58,44,79,48,63,60,69,80,83,83,75,81,127

Mean predicted aligned error: 15.99 Å

Nearest PDB structures (foldseek):
  3ast-assembly1_B  TM=5.790E-01  e=4.099E-01  Norwalk-like virus
  6h6z-assembly1_B  TM=6.156E-01  e=5.566E-01  Norovirus Hu/1968/US
  5vhh-assembly1_F  TM=3.338E-01  e=1.675E+00  Homo sapiens
  5vhs-assembly1_F  TM=3.350E-01  e=2.274E+00  Homo sapiens
  5vhi-assembly1_F  TM=1.850E-01  e=1.893E+00  Homo sapiens

Sequen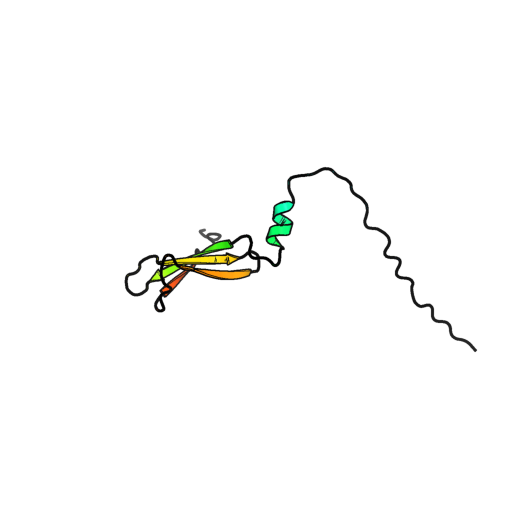ce (90 aa):
MGRSNRSIKNAAKSNKAMDNEEPMADDLGDLLNSSKKTIGTAVGRIVSNDDGRHVGFVYEWNTGEIQNAWFDEPEDDVVYQMFADEENAA

Organism: NCBI:txid314231

pLDDT: mean 71.97, std 18.97, range [41.62, 94.25]